Protein AF-A0A661MWQ0-F1 (afdb_monomer)

pLDDT: mean 74.65, std 13.41, range [51.12, 94.38]

Foldseek 3Di:
DDPVDPQAEQQHQADQPPQDNRNPPPAHRPRDPSNDPPDDDDPDDPPPDPPPPDPPPDPDPDDDDDPDDPPPPVVVVVVVVVVVVVVVVVVVVVD

Solvent-accessible surface area (backbone atoms only — not comparable to full-atom values): 6387 Å² total; per-residue (Å²): 90,51,90,90,41,95,65,20,29,81,77,38,69,68,47,59,86,70,82,43,47,16,24,51,84,80,49,44,22,82,71,31,85,82,57,51,96,83,61,86,74,78,78,77,76,76,88,66,68,80,76,73,91,64,86,77,89,64,95,66,96,77,82,93,81,82,93,74,88,80,76,72,64,62,60,57,53,52,53,54,49,53,53,51,55,50,50,57,54,50,57,70,72,75,110

Radius of gyration: 37.31 Å; Cα contacts (8 Å, |Δi|>4): 66; chains: 1; bounding box: 62×27×96 Å

Mean predicted aligned error: 19.26 Å

Structure (mmCIF, N/CA/C/O backbone):
data_AF-A0A661MWQ0-F1
#
_entry.id   AF-A0A661MWQ0-F1
#
loop_
_atom_site.group_PDB
_atom_site.id
_atom_site.type_symbol
_atom_site.label_atom_id
_atom_site.label_alt_id
_atom_site.label_comp_id
_atom_site.label_asym_id
_atom_site.label_entity_id
_atom_site.label_seq_id
_atom_site.pdbx_PDB_ins_code
_atom_site.Cartn_x
_atom_site.Cartn_y
_atom_site.Cartn_z
_atom_site.occupancy
_atom_site.B_iso_or_equiv
_atom_site.auth_seq_id
_atom_site.auth_comp_id
_atom_site.auth_asym_id
_atom_site.auth_atom_id
_atom_site.pdbx_PDB_model_num
ATOM 1 N N . CYS A 1 1 ? -3.874 -0.788 -14.539 1.00 74.00 1 CYS A N 1
ATOM 2 C CA . CYS A 1 1 ? -2.949 -1.704 -13.880 1.00 74.00 1 CYS A CA 1
ATOM 3 C C . CYS A 1 1 ? -3.748 -2.769 -13.203 1.00 74.00 1 CYS A C 1
ATOM 5 O O . CYS A 1 1 ? -4.869 -2.462 -12.826 1.00 74.00 1 CYS A O 1
ATOM 7 N N . ASP A 1 2 ? -3.236 -3.987 -13.259 1.00 91.69 2 ASP A N 1
ATOM 8 C CA . ASP A 1 2 ? -3.974 -5.240 -13.157 1.00 91.69 2 ASP A CA 1
ATOM 9 C C . ASP A 1 2 ? -5.155 -5.207 -12.163 1.00 91.69 2 ASP A C 1
ATOM 11 O O . ASP A 1 2 ? -4.965 -5.190 -10.959 1.00 91.69 2 ASP A O 1
ATOM 15 N N . ASP A 1 3 ? -6.397 -5.217 -12.668 1.00 92.38 3 ASP A N 1
ATOM 16 C CA . ASP A 1 3 ? -7.600 -5.174 -11.815 1.00 92.38 3 ASP A CA 1
ATOM 17 C C . ASP A 1 3 ? -7.792 -6.473 -10.999 1.00 92.38 3 ASP A C 1
ATOM 19 O O . ASP A 1 3 ? -8.630 -6.517 -10.090 1.00 92.38 3 ASP A O 1
ATOM 23 N N . ASP A 1 4 ? -7.062 -7.540 -11.347 1.00 94.38 4 ASP A N 1
ATOM 24 C CA . ASP A 1 4 ? -7.048 -8.804 -10.613 1.00 94.38 4 ASP A CA 1
ATOM 25 C C . ASP A 1 4 ? -5.972 -8.821 -9.502 1.00 94.38 4 ASP A C 1
ATOM 27 O O . ASP A 1 4 ? -6.004 -9.721 -8.652 1.00 94.38 4 ASP A O 1
ATOM 31 N N . ASP A 1 5 ? -5.077 -7.823 -9.457 1.00 88.62 5 ASP A N 1
ATOM 32 C CA . ASP A 1 5 ? -4.019 -7.673 -8.454 1.00 88.62 5 ASP A CA 1
ATOM 33 C C . ASP A 1 5 ? -4.206 -6.388 -7.626 1.00 88.62 5 ASP A C 1
ATOM 35 O O . ASP A 1 5 ? -4.285 -5.273 -8.129 1.00 88.62 5 ASP A O 1
ATOM 39 N N . GLN A 1 6 ? -4.302 -6.543 -6.306 1.00 89.75 6 GLN A N 1
ATOM 40 C CA . GLN A 1 6 ? -4.495 -5.399 -5.411 1.00 89.75 6 GLN A CA 1
ATOM 41 C C . GLN A 1 6 ? -3.208 -4.619 -5.159 1.00 89.75 6 GLN A C 1
ATOM 43 O O . GLN A 1 6 ? -3.301 -3.519 -4.625 1.00 89.75 6 GLN A O 1
ATOM 48 N N . ASP A 1 7 ? -2.054 -5.180 -5.509 1.00 88.38 7 ASP A N 1
ATOM 49 C CA . ASP A 1 7 ? -0.755 -4.540 -5.329 1.00 88.38 7 ASP A CA 1
ATOM 50 C C . ASP A 1 7 ? -0.306 -3.815 -6.617 1.00 88.38 7 ASP A C 1
ATOM 52 O O . ASP A 1 7 ? 0.731 -3.164 -6.621 1.00 88.38 7 ASP A O 1
ATOM 56 N N . VAL A 1 8 ? -1.101 -3.884 -7.698 1.00 92.12 8 VAL A N 1
ATOM 57 C CA . VAL A 1 8 ? -0.804 -3.274 -9.004 1.00 92.12 8 VAL A CA 1
ATOM 58 C C . VAL A 1 8 ? -1.911 -2.286 -9.378 1.00 92.12 8 VAL A C 1
ATOM 60 O O . VAL A 1 8 ? -2.922 -2.636 -9.992 1.00 92.12 8 VAL A O 1
ATOM 63 N N . HIS A 1 9 ? -1.753 -1.017 -9.005 1.00 92.19 9 HIS A N 1
ATOM 64 C CA . HIS A 1 9 ? -2.750 0.027 -9.249 1.00 92.19 9 HIS A CA 1
ATOM 65 C C . HIS A 1 9 ? -2.146 1.442 -9.232 1.00 92.19 9 HIS A C 1
ATOM 67 O O . HIS A 1 9 ? -1.145 1.660 -8.563 1.00 92.19 9 HIS A O 1
ATOM 73 N N . PRO A 1 10 ? -2.799 2.450 -9.853 1.00 92.12 10 PRO A N 1
ATOM 74 C CA . PRO A 1 10 ? -2.333 3.838 -9.816 1.00 92.12 10 PRO A CA 1
ATOM 75 C C . PRO A 1 10 ? -1.965 4.328 -8.406 1.00 92.12 10 PRO A C 1
ATOM 77 O O . PRO A 1 10 ? -2.852 4.466 -7.555 1.00 92.12 10 PRO A O 1
ATOM 80 N N . GLY A 1 11 ? -0.6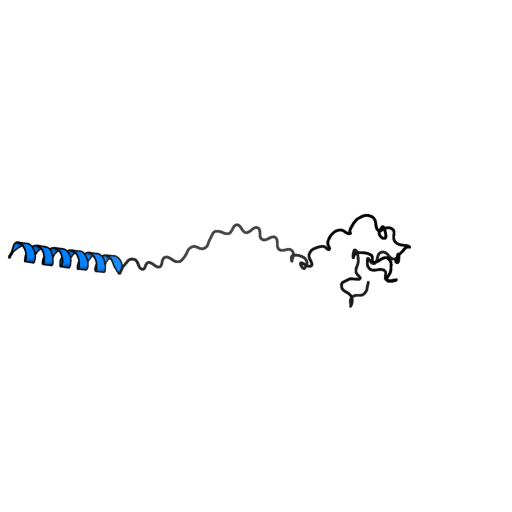80 4.606 -8.175 1.00 85.56 11 GLY A N 1
ATOM 81 C CA . GLY A 1 11 ? -0.127 5.025 -6.883 1.00 85.56 11 GLY A CA 1
ATOM 82 C C . GLY A 1 11 ? 0.054 3.902 -5.851 1.00 85.56 11 GLY A C 1
ATOM 83 O O . GLY A 1 11 ? -0.076 4.171 -4.652 1.00 85.56 11 GLY A O 1
ATOM 84 N N . ALA A 1 12 ? 0.258 2.656 -6.294 1.00 87.31 12 ALA A N 1
ATOM 85 C CA . ALA A 1 12 ? 0.786 1.581 -5.451 1.00 87.31 12 ALA A CA 1
ATOM 86 C C . ALA A 1 12 ? 2.263 1.829 -5.090 1.00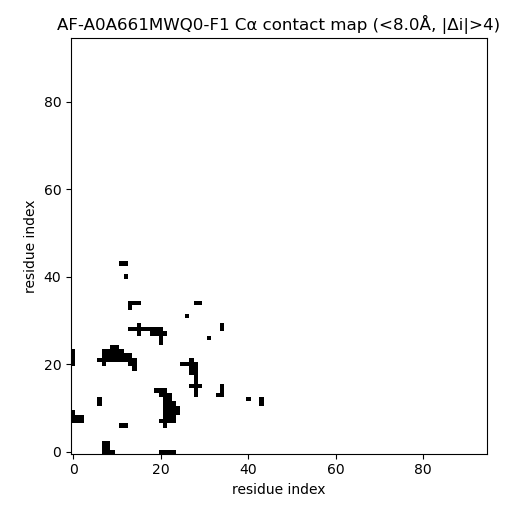 87.31 12 ALA A C 1
ATOM 88 O O . ALA A 1 12 ? 2.845 2.842 -5.460 1.00 87.31 12 ALA A O 1
ATOM 89 N N . GLU A 1 13 ? 2.840 0.933 -4.294 1.00 86.25 13 GLU A N 1
ATOM 90 C CA . GLU A 1 13 ? 4.272 0.939 -3.988 1.00 86.25 13 GLU A CA 1
ATOM 91 C C . GLU A 1 13 ? 5.021 0.181 -5.088 1.00 86.25 13 GLU A C 1
ATOM 93 O O . GLU A 1 13 ? 4.643 -0.951 -5.387 1.00 86.25 13 GLU A O 1
ATOM 98 N N . GLU A 1 14 ? 6.068 0.783 -5.650 1.00 88.31 14 GLU A N 1
ATOM 99 C CA . GLU A 1 14 ? 6.869 0.157 -6.705 1.00 88.31 14 GLU A CA 1
ATOM 100 C C . GLU A 1 14 ? 7.840 -0.892 -6.141 1.00 88.31 14 GLU A C 1
ATOM 102 O O . GLU A 1 14 ? 8.595 -0.635 -5.191 1.00 88.31 14 GLU A O 1
ATOM 107 N N . ILE A 1 15 ? 7.829 -2.094 -6.725 1.00 87.69 15 ILE A N 1
ATOM 108 C CA . ILE A 1 15 ? 8.694 -3.213 -6.345 1.00 87.69 15 ILE A CA 1
ATOM 109 C C . ILE A 1 15 ? 9.788 -3.379 -7.402 1.00 87.69 15 ILE A C 1
ATOM 111 O O . ILE A 1 15 ? 9.644 -4.093 -8.377 1.00 87.69 15 ILE A O 1
ATOM 115 N N . CYS A 1 16 ? 10.961 -2.819 -7.130 1.00 87.31 16 CYS A N 1
ATOM 116 C CA . CYS A 1 16 ? 12.052 -2.662 -8.104 1.00 87.31 16 CYS A CA 1
ATOM 117 C C . CYS A 1 16 ? 12.798 -3.928 -8.580 1.00 87.31 16 CYS A C 1
ATOM 119 O O .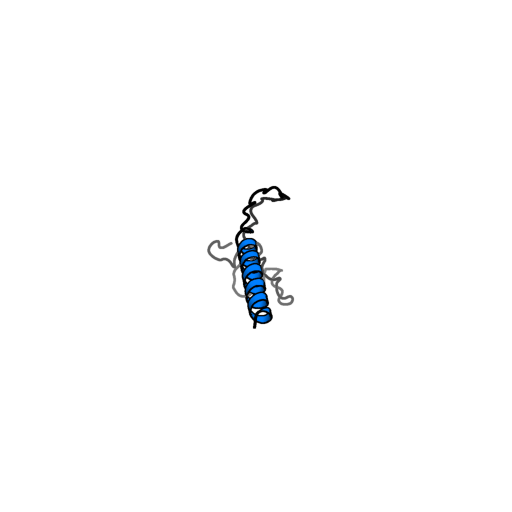 CYS A 1 16 ? 13.927 -3.814 -9.056 1.00 87.31 16 CYS A O 1
ATOM 121 N N . ASP A 1 17 ? 12.285 -5.129 -8.324 1.00 84.75 17 ASP A N 1
ATOM 122 C CA . ASP A 1 17 ? 12.962 -6.401 -8.648 1.00 84.75 17 ASP A CA 1
ATOM 123 C C . ASP A 1 17 ? 11.948 -7.485 -9.061 1.00 84.75 17 ASP A C 1
ATOM 125 O O . ASP A 1 17 ? 12.210 -8.686 -8.912 1.00 84.75 17 ASP A O 1
ATOM 129 N N . ASP A 1 18 ? 10.755 -7.085 -9.519 1.00 88.31 18 ASP A N 1
ATOM 130 C CA . ASP A 1 18 ? 9.694 -8.013 -9.925 1.00 88.31 18 ASP A CA 1
ATOM 131 C C . ASP A 1 18 ? 9.264 -7.875 -11.399 1.00 88.31 18 ASP A C 1
ATOM 133 O O . ASP A 1 18 ? 8.584 -8.773 -11.918 1.00 88.31 18 ASP A O 1
ATOM 137 N N . SER A 1 19 ? 9.762 -6.857 -12.113 1.00 90.06 19 SER A N 1
ATOM 138 C CA . SER A 1 19 ?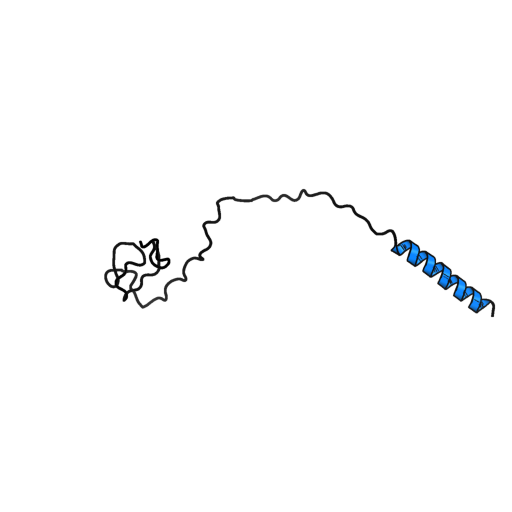 9.466 -6.585 -13.525 1.00 90.06 19 SER A CA 1
ATOM 139 C C . SER A 1 19 ? 8.009 -6.289 -13.817 1.00 90.06 19 SER A C 1
AT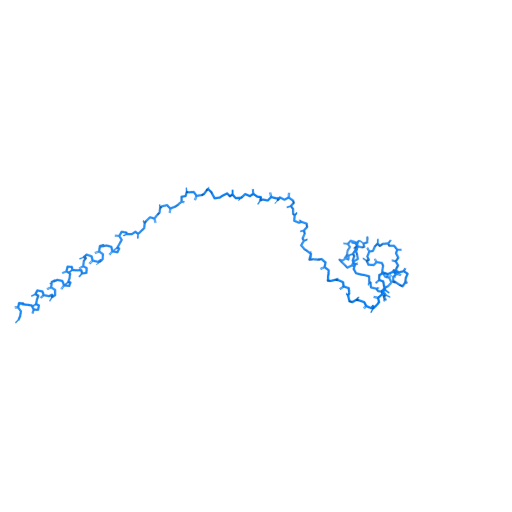OM 141 O O . SER A 1 19 ? 7.523 -6.558 -14.927 1.00 90.06 19 SER A O 1
ATOM 143 N N . VAL A 1 20 ? 7.330 -5.709 -12.833 1.00 90.69 20 VAL A N 1
ATOM 144 C CA . VAL A 1 20 ? 5.966 -5.212 -12.910 1.00 90.69 20 VAL A CA 1
ATOM 145 C C . VAL A 1 20 ? 5.972 -3.719 -12.597 1.00 90.69 20 VAL A C 1
ATOM 147 O O . VAL A 1 20 ? 6.610 -3.282 -11.663 1.00 90.69 20 VAL A O 1
ATOM 150 N N . ASP A 1 21 ? 5.227 -2.958 -13.394 1.00 92.56 21 ASP A N 1
ATOM 151 C CA . ASP A 1 21 ? 4.835 -1.581 -13.078 1.00 92.56 21 ASP A CA 1
ATOM 152 C C . ASP A 1 21 ? 3.704 -1.662 -12.038 1.00 92.56 21 ASP A C 1
ATOM 154 O O . ASP A 1 21 ? 2.548 -1.938 -12.401 1.00 92.56 21 ASP A O 1
ATOM 158 N N . ASN A 1 22 ? 4.038 -1.584 -10.745 1.00 90.88 22 ASN A N 1
ATOM 159 C CA . ASN A 1 22 ? 3.068 -1.730 -9.658 1.00 90.88 22 ASN A CA 1
ATOM 160 C C . ASN A 1 22 ? 2.255 -0.444 -9.486 1.00 90.88 22 ASN A C 1
ATOM 162 O O . ASN A 1 22 ? 1.060 -0.509 -9.172 1.00 90.88 22 ASN A O 1
ATOM 166 N N . ASP A 1 23 ? 2.878 0.716 -9.694 1.00 91.94 23 ASP A N 1
ATOM 167 C CA . ASP A 1 23 ? 2.287 2.029 -9.438 1.00 91.94 23 ASP A CA 1
ATOM 168 C C . ASP A 1 23 ? 1.554 2.650 -10.642 1.00 91.94 23 ASP A C 1
ATOM 170 O O . ASP A 1 23 ? 0.717 3.549 -10.475 1.00 91.94 23 ASP A O 1
ATOM 174 N N . CYS A 1 24 ? 1.766 2.089 -11.830 1.00 92.56 24 CYS A N 1
ATOM 175 C CA . CYS A 1 24 ? 1.025 2.301 -13.069 1.00 92.56 24 CYS A CA 1
ATOM 176 C C . CYS A 1 24 ? 1.277 3.641 -13.733 1.00 92.56 24 CYS A C 1
ATOM 178 O O . CYS A 1 24 ? 0.387 4.169 -14.427 1.00 92.56 24 CYS A O 1
ATOM 180 N N . ASP A 1 25 ? 2.455 4.198 -13.493 1.00 91.25 25 ASP A N 1
ATOM 181 C CA . ASP A 1 25 ? 2.919 5.445 -14.070 1.00 91.25 25 ASP A CA 1
ATOM 182 C C . ASP A 1 25 ? 3.558 5.260 -15.463 1.00 91.25 25 ASP A C 1
ATOM 184 O O . ASP A 1 25 ? 3.582 6.206 -16.266 1.00 91.25 25 ASP A O 1
ATOM 188 N N . GLY A 1 26 ? 3.892 4.011 -15.809 1.00 90.50 26 GLY A N 1
ATOM 189 C CA . GLY A 1 26 ? 4.404 3.576 -17.102 1.00 90.50 26 GLY A CA 1
ATOM 190 C C . GLY A 1 26 ? 5.915 3.357 -17.166 1.00 90.50 26 GLY A C 1
ATOM 191 O O . GLY A 1 26 ? 6.389 2.975 -18.246 1.00 90.50 26 GLY A O 1
ATOM 192 N N . ASP A 1 27 ? 6.639 3.582 -16.073 1.00 91.56 27 ASP A N 1
ATOM 193 C CA . ASP A 1 27 ? 8.009 3.119 -15.873 1.00 91.56 27 ASP A CA 1
ATOM 194 C C . ASP A 1 27 ? 7.987 1.737 -15.165 1.00 91.56 27 ASP A C 1
ATOM 196 O O . ASP A 1 27 ? 6.946 1.283 -14.705 1.00 91.56 27 ASP A O 1
ATOM 200 N N . ILE A 1 28 ? 9.075 0.962 -15.242 1.00 89.31 28 ILE A N 1
ATOM 201 C CA . ILE A 1 28 ? 9.147 -0.401 -14.670 1.00 89.31 28 ILE A CA 1
ATOM 202 C C . ILE A 1 28 ? 10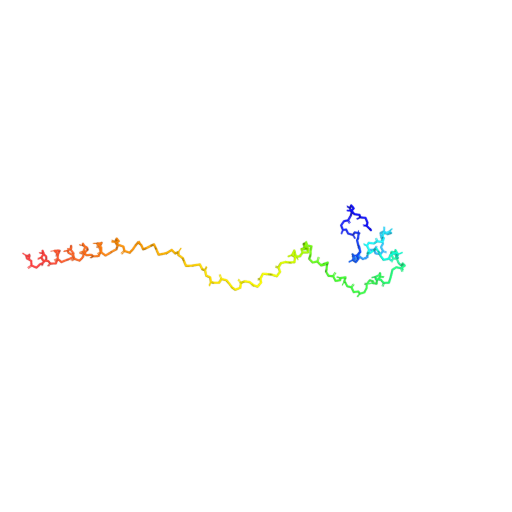.451 -0.529 -13.899 1.00 89.31 28 ILE A C 1
ATOM 204 O O . ILE A 1 28 ? 11.509 -0.229 -14.463 1.00 89.31 28 ILE A O 1
ATOM 208 N N . ASP A 1 29 ? 10.394 -1.082 -12.687 1.00 85.88 29 ASP A N 1
ATOM 209 C CA . ASP A 1 29 ? 11.569 -1.413 -11.876 1.00 85.88 29 ASP A CA 1
ATOM 210 C C . ASP A 1 29 ? 12.595 -0.251 -11.848 1.00 85.88 29 ASP A C 1
ATOM 212 O O . ASP A 1 29 ? 12.326 0.853 -11.385 1.00 85.88 29 ASP A O 1
ATOM 216 N N . GLU A 1 30 ? 13.811 -0.467 -12.365 1.00 85.19 30 GLU A N 1
ATOM 217 C CA . GLU A 1 30 ? 14.910 0.493 -12.280 1.00 85.19 30 GLU A CA 1
ATOM 218 C C . GLU A 1 30 ? 14.773 1.694 -13.222 1.00 85.19 30 GLU A C 1
ATOM 220 O O . GLU A 1 30 ? 15.582 2.627 -13.138 1.00 85.19 30 GLU A O 1
ATOM 225 N N . ASP A 1 31 ? 13.797 1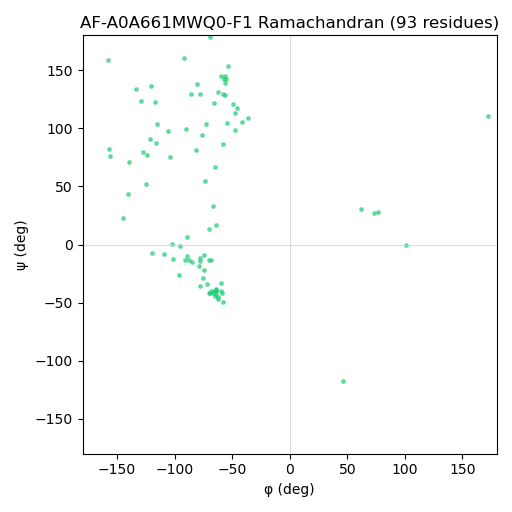.661 -14.129 1.00 87.25 31 ASP A N 1
ATOM 226 C CA . ASP A 1 31 ? 13.431 2.821 -14.934 1.00 87.25 31 ASP A CA 1
ATOM 227 C C . ASP A 1 31 ? 12.551 3.808 -14.132 1.00 87.25 31 ASP A C 1
ATOM 229 O O . ASP A 1 31 ? 12.525 4.991 -14.485 1.00 87.25 31 ASP A O 1
ATOM 233 N N . ASP A 1 32 ? 11.929 3.376 -13.024 1.00 85.94 32 ASP A N 1
ATOM 234 C CA .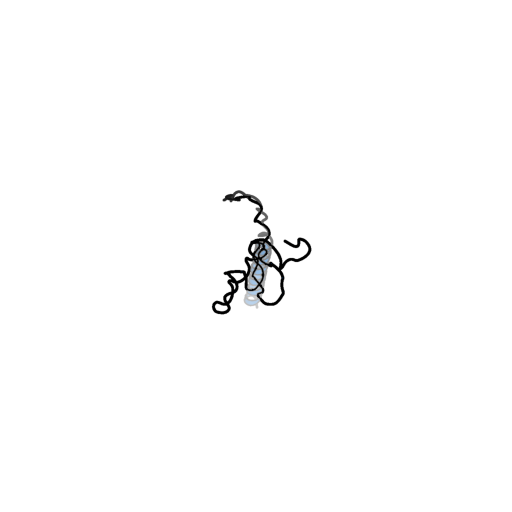 ASP A 1 32 ? 11.135 4.230 -12.133 1.00 85.94 32 ASP A CA 1
ATOM 235 C C . ASP A 1 32 ? 12.029 5.035 -11.161 1.00 85.94 32 ASP A C 1
ATOM 237 O O . ASP A 1 32 ? 13.021 4.574 -10.583 1.00 85.94 32 ASP A O 1
ATOM 241 N N . SER A 1 33 ? 11.675 6.303 -10.972 1.00 82.62 33 SER A N 1
ATOM 242 C CA . SER A 1 33 ? 12.305 7.211 -10.017 1.00 82.62 33 SER A CA 1
ATOM 243 C C . SER A 1 33 ? 11.949 6.955 -8.547 1.00 82.62 33 SER A C 1
ATOM 245 O O . SER A 1 33 ? 12.720 7.366 -7.673 1.00 82.62 33 SER A O 1
ATOM 247 N N . GLU A 1 34 ? 10.830 6.287 -8.265 1.00 79.25 34 GLU A N 1
ATOM 248 C CA . GLU A 1 34 ? 10.405 5.877 -6.922 1.00 79.25 34 GLU A CA 1
ATOM 249 C C . GLU A 1 34 ? 11.168 4.625 -6.451 1.00 79.25 34 GLU A C 1
ATOM 251 O O . GLU A 1 34 ? 11.238 4.351 -5.249 1.00 79.25 34 GLU A O 1
ATOM 256 N N . CYS A 1 35 ? 11.894 3.963 -7.361 1.00 78.19 35 CYS A N 1
ATOM 257 C CA . CYS A 1 35 ? 12.809 2.861 -7.082 1.00 78.19 35 CYS A CA 1
ATOM 258 C C . CYS A 1 35 ? 14.124 3.281 -6.404 1.00 78.19 35 CYS A C 1
ATOM 260 O O . CYS A 1 35 ? 15.243 2.986 -6.836 1.00 78.19 35 CYS A O 1
ATOM 262 N N . THR A 1 36 ? 13.997 3.976 -5.270 1.00 67.00 36 THR A N 1
ATOM 263 C CA . THR A 1 36 ? 15.108 4.426 -4.430 1.00 67.00 36 THR A CA 1
ATOM 264 C C . THR A 1 36 ? 15.065 3.737 -3.068 1.00 67.00 36 THR A C 1
ATOM 266 O O . THR A 1 36 ? 14.303 4.075 -2.172 1.00 67.00 36 THR A O 1
ATOM 269 N N . VAL A 1 37 ? 15.949 2.757 -2.884 1.00 60.38 37 VAL A N 1
ATOM 270 C CA . VAL A 1 37 ? 16.076 1.897 -1.689 1.00 60.38 37 VAL A CA 1
ATOM 271 C C . VAL A 1 37 ? 16.472 2.609 -0.375 1.00 60.38 37 VAL A C 1
ATOM 273 O O . VAL A 1 37 ? 16.902 1.949 0.572 1.00 60.38 37 VAL A O 1
ATOM 276 N N . ASP A 1 38 ? 16.359 3.936 -0.282 1.00 63.94 38 ASP A N 1
ATOM 277 C CA . ASP A 1 38 ? 16.887 4.724 0.843 1.00 63.94 38 ASP A CA 1
ATOM 278 C C . ASP A 1 38 ? 15.824 5.322 1.787 1.00 63.94 38 ASP A C 1
ATOM 280 O O . ASP A 1 38 ? 16.184 5.797 2.867 1.00 63.94 38 ASP A O 1
ATOM 284 N N . GLU A 1 39 ? 14.529 5.243 1.473 1.00 65.38 39 GLU A N 1
ATOM 285 C CA . GLU A 1 39 ? 13.447 5.617 2.398 1.00 65.38 39 GLU A CA 1
ATOM 286 C C . GLU A 1 39 ? 12.429 4.464 2.447 1.00 65.38 39 GLU A C 1
ATOM 288 O O . GLU A 1 39 ? 11.944 4.052 1.397 1.00 65.38 39 GLU A O 1
ATOM 293 N N . PRO A 1 40 ? 12.113 3.881 3.625 1.00 60.44 40 PRO A N 1
ATOM 294 C CA . PRO A 1 40 ? 11.058 2.880 3.698 1.00 60.44 40 PRO A CA 1
ATOM 295 C C . PRO A 1 40 ? 9.756 3.509 3.181 1.00 60.44 40 PRO A C 1
ATOM 297 O O . PRO A 1 40 ? 9.398 4.596 3.652 1.00 60.44 40 PRO A O 1
ATOM 300 N N . PRO A 1 41 ? 9.059 2.853 2.243 1.00 61.28 41 PRO A N 1
ATOM 301 C CA . PRO A 1 41 ? 7.921 3.446 1.568 1.00 61.28 41 PRO A CA 1
ATOM 302 C C . PRO A 1 41 ? 6.829 3.833 2.572 1.00 61.28 41 PRO A C 1
ATOM 304 O O . PRO A 1 41 ? 6.667 3.191 3.624 1.00 61.28 41 PRO A O 1
ATOM 307 N N . PRO A 1 42 ? 6.109 4.938 2.311 1.00 58.81 42 PRO A N 1
ATOM 308 C CA . PRO A 1 42 ? 5.020 5.365 3.170 1.00 58.81 42 PRO A CA 1
ATOM 309 C C . PRO A 1 42 ? 4.000 4.223 3.299 1.00 58.81 42 PRO A C 1
ATOM 311 O O . PRO A 1 42 ? 3.697 3.565 2.309 1.00 58.81 42 PRO A O 1
ATOM 314 N N . PRO A 1 43 ? 3.448 3.968 4.502 1.00 58.03 43 PRO A N 1
ATOM 315 C CA . PRO A 1 43 ? 2.492 2.882 4.674 1.00 58.03 43 PRO A CA 1
ATOM 316 C C . PRO A 1 43 ? 1.305 3.081 3.722 1.00 58.03 43 PRO A C 1
ATOM 318 O O . PRO A 1 43 ? 0.858 4.227 3.569 1.00 58.03 43 PRO A O 1
ATOM 321 N N . PRO A 1 44 ? 0.758 1.997 3.137 1.00 61.88 44 PRO A N 1
ATOM 322 C CA . PRO A 1 44 ? -0.328 2.112 2.179 1.00 61.88 44 PRO A CA 1
ATOM 323 C C . PRO A 1 44 ? -1.503 2.872 2.809 1.00 61.88 44 PRO A C 1
ATOM 325 O O . PRO A 1 44 ? -1.755 2.739 4.022 1.00 61.88 44 PRO A O 1
ATOM 328 N N . PRO A 1 45 ? -2.238 3.685 2.025 1.00 57.38 45 PRO A N 1
ATOM 329 C CA . PRO A 1 45 ? -3.428 4.343 2.533 1.00 57.38 45 PRO A CA 1
ATOM 330 C C . PRO A 1 45 ? -4.377 3.274 3.089 1.00 57.38 45 PRO A C 1
ATOM 332 O O . PRO A 1 45 ? -4.474 2.179 2.529 1.00 57.38 45 PRO A O 1
ATOM 335 N N . PRO A 1 46 ? -5.087 3.544 4.201 1.00 59.25 46 PRO A N 1
ATOM 336 C CA . PRO A 1 46 ? -6.018 2.566 4.733 1.00 59.25 46 PRO A CA 1
ATOM 337 C C . PRO A 1 46 ? -7.018 2.213 3.630 1.00 59.25 46 PRO A C 1
ATOM 339 O O . PRO A 1 46 ? -7.644 3.113 3.068 1.00 59.25 46 PRO A O 1
ATOM 342 N N . SER A 1 47 ? -7.208 0.915 3.361 1.00 63.81 47 SER A N 1
ATOM 343 C CA . SER A 1 47 ? -8.191 0.364 2.409 1.00 63.81 47 SER A CA 1
ATOM 344 C C . SER A 1 47 ? -9.643 0.603 2.853 1.00 63.81 47 SER A C 1
ATOM 346 O O . SER A 1 47 ? -10.535 -0.222 2.653 1.00 63.81 47 SER A O 1
ATOM 348 N N . THR A 1 48 ? -9.909 1.720 3.528 1.00 64.88 48 THR A N 1
ATOM 349 C CA . THR A 1 48 ? -11.258 2.203 3.739 1.00 64.88 48 THR A CA 1
ATOM 350 C C . THR A 1 48 ? -11.822 2.585 2.374 1.00 64.88 48 THR A C 1
ATOM 352 O O . THR A 1 48 ? -11.232 3.441 1.711 1.00 64.88 48 THR A O 1
ATOM 355 N N . PRO A 1 49 ? -12.951 1.991 1.945 1.00 68.69 49 PRO A N 1
ATOM 356 C CA . PRO A 1 49 ? -13.636 2.447 0.743 1.00 68.69 49 PRO A CA 1
ATOM 357 C C . PRO A 1 49 ? -13.914 3.953 0.865 1.00 68.69 49 PRO A C 1
ATOM 359 O O . PRO A 1 49 ? -14.043 4.438 1.999 1.00 68.69 49 PRO A O 1
ATOM 362 N N . PRO A 1 50 ? -14.024 4.695 -0.258 1.00 60.81 50 PRO A N 1
ATOM 363 C CA . PRO A 1 50 ? -14.320 6.118 -0.221 1.00 60.81 50 PRO A CA 1
ATOM 364 C C . PRO A 1 50 ? -15.515 6.305 0.700 1.00 60.81 50 PRO A C 1
ATOM 366 O O . PRO A 1 50 ? -16.555 5.677 0.483 1.00 60.81 50 PRO A O 1
ATOM 369 N N . ALA A 1 51 ? -15.342 7.087 1.766 1.00 61.00 51 ALA A N 1
ATOM 370 C CA . ALA A 1 51 ? -16.451 7.447 2.624 1.00 61.00 51 ALA A CA 1
ATOM 371 C C . ALA A 1 51 ? -17.509 8.064 1.706 1.00 61.00 51 ALA A C 1
ATOM 373 O O . ALA A 1 51 ? -17.313 9.162 1.185 1.00 61.00 51 ALA A O 1
ATOM 374 N N . ASP A 1 52 ? -18.566 7.291 1.437 1.00 66.44 52 ASP A N 1
ATOM 375 C CA . ASP A 1 52 ? -19.723 7.706 0.657 1.00 66.44 52 ASP A CA 1
ATOM 376 C C . ASP A 1 52 ? -20.114 9.084 1.180 1.00 66.44 52 ASP A C 1
ATOM 378 O O . ASP A 1 52 ? -20.341 9.249 2.382 1.00 66.44 52 ASP A O 1
ATOM 382 N N . GLY A 1 53 ? -20.036 10.076 0.293 1.00 59.50 53 GLY A N 1
ATOM 383 C CA . GLY A 1 53 ? -20.035 11.502 0.580 1.00 59.50 53 GLY A CA 1
ATOM 384 C C . GLY A 1 53 ? -21.342 11.993 1.183 1.00 59.50 53 GLY A C 1
ATOM 385 O O . GLY A 1 53 ? -22.051 12.808 0.597 1.00 59.50 53 GLY A O 1
ATOM 386 N N . ARG A 1 54 ? -21.649 11.558 2.398 1.00 61.28 54 ARG A N 1
ATOM 387 C CA . ARG A 1 54 ? -22.703 12.115 3.223 1.00 61.28 54 ARG A CA 1
ATOM 388 C C . ARG A 1 54 ? -22.057 12.705 4.451 1.00 61.28 54 ARG A C 1
ATOM 390 O O . ARG A 1 54 ? -21.917 12.081 5.496 1.00 61.28 54 ARG A O 1
ATOM 397 N N . ASN A 1 55 ? -21.669 13.964 4.275 1.00 54.19 55 ASN A N 1
ATOM 398 C CA . ASN A 1 55 ? -21.644 14.932 5.354 1.00 54.19 55 ASN A CA 1
ATOM 399 C C . ASN A 1 55 ? -22.920 14.721 6.191 1.00 54.19 55 ASN A C 1
ATOM 401 O O . ASN A 1 55 ? -24.002 15.106 5.752 1.00 54.19 55 ASN A O 1
ATOM 405 N N . GLU A 1 56 ? -22.809 14.132 7.378 1.00 58.41 56 GLU A N 1
ATOM 406 C CA . GLU A 1 56 ? -23.883 14.137 8.374 1.00 58.41 56 GLU A CA 1
ATOM 407 C C . GLU A 1 56 ? -23.517 15.151 9.471 1.00 58.41 56 GLU A C 1
ATOM 409 O O . GLU A 1 56 ? -23.115 14.764 10.570 1.00 58.41 56 GLU A O 1
ATOM 414 N N . PRO A 1 57 ? -23.636 16.472 9.224 1.00 63.03 57 PRO A N 1
ATOM 415 C CA . PRO A 1 57 ? -23.775 17.426 10.302 1.00 63.03 57 PRO A CA 1
ATOM 416 C C . PRO A 1 57 ? -25.248 17.415 10.710 1.00 63.03 57 PRO A C 1
ATOM 418 O O . PRO A 1 57 ? -26.027 18.262 10.285 1.00 63.03 57 PRO A O 1
ATOM 421 N N . LEU A 1 58 ? -25.649 16.440 11.519 1.00 59.19 58 LEU A N 1
ATOM 422 C CA . LEU A 1 58 ? -26.919 16.507 12.231 1.00 59.19 58 LEU A CA 1
ATOM 423 C C . LEU A 1 58 ? -26.647 16.348 13.722 1.00 59.19 58 LEU A C 1
ATOM 425 O O . LEU A 1 58 ? -26.914 15.320 14.343 1.00 59.19 58 LEU A O 1
ATOM 429 N N . GLU A 1 59 ? -26.165 17.442 14.313 1.00 59.91 59 GLU A N 1
ATOM 430 C CA . GLU A 1 59 ? -26.632 17.833 15.638 1.00 59.91 59 GLU A CA 1
ATOM 431 C C . GLU A 1 59 ? -28.165 17.754 15.633 1.00 59.91 59 GLU A C 1
ATOM 433 O O . GLU A 1 59 ? -28.875 18.606 15.106 1.00 59.91 59 GLU A O 1
ATOM 438 N N . GLY A 1 60 ? -28.665 16.643 16.162 1.00 54.50 60 GLY A N 1
ATOM 439 C CA . GLY A 1 60 ? -30.064 16.248 16.098 1.00 54.50 60 GLY A CA 1
ATOM 440 C C . GLY A 1 60 ? -30.512 15.630 17.409 1.00 54.50 60 GLY A C 1
ATOM 441 O O . GLY A 1 60 ? -31.207 14.619 17.429 1.00 54.50 60 GLY A O 1
ATOM 442 N N . SER A 1 61 ? -30.114 16.244 18.524 1.00 66.56 61 SER A N 1
ATOM 443 C CA . SER A 1 61 ? -30.801 16.107 19.806 1.00 66.56 61 SER A CA 1
ATOM 444 C C . SER A 1 61 ? -32.263 16.561 19.650 1.00 66.56 61 SER A C 1
ATOM 446 O O . SER A 1 61 ? -32.607 17.710 19.920 1.00 66.56 61 SER A O 1
ATOM 448 N N . CYS A 1 62 ? -33.140 15.652 19.229 1.00 58.41 62 CYS A N 1
ATOM 449 C CA . CYS A 1 62 ? -34.583 15.732 19.444 1.00 58.41 62 CYS A CA 1
ATOM 450 C C . CYS A 1 62 ? -35.188 14.322 19.389 1.00 58.41 62 CYS A C 1
ATOM 452 O O . CYS A 1 62 ? -35.803 13.909 18.411 1.00 58.41 62 CYS A O 1
ATOM 454 N N . GLY A 1 63 ? -34.994 13.566 20.469 1.00 57.84 63 GLY A N 1
ATOM 455 C CA . GLY A 1 63 ? -35.688 12.308 20.727 1.00 57.84 63 GLY A CA 1
ATOM 456 C C . GLY A 1 63 ? -36.313 12.338 22.116 1.00 57.84 63 GLY A C 1
ATOM 457 O O . GLY A 1 63 ? -35.755 11.805 23.069 1.00 57.84 63 GLY A O 1
ATOM 458 N N . CYS A 1 64 ? -37.466 12.986 22.268 1.00 62.06 64 CYS A N 1
ATOM 459 C CA . CYS A 1 64 ? -38.251 12.929 23.497 1.00 62.06 64 CYS A CA 1
ATOM 460 C C . CYS A 1 64 ? -39.259 11.767 23.446 1.00 62.06 64 CYS A C 1
ATOM 462 O O . CYS A 1 64 ? -40.341 11.926 22.881 1.00 62.06 64 CYS A O 1
ATOM 464 N N . ARG A 1 65 ? -38.928 10.624 24.083 1.00 58.72 65 ARG A N 1
ATOM 465 C CA . ARG A 1 65 ? -39.855 9.771 24.874 1.00 58.72 65 ARG A CA 1
ATOM 466 C C . ARG A 1 65 ? -39.231 8.440 25.323 1.00 58.72 65 ARG A C 1
ATOM 468 O O . ARG A 1 65 ? -39.139 7.512 24.538 1.00 58.72 65 ARG A O 1
ATOM 475 N N . GLN A 1 66 ? -38.995 8.303 26.630 1.00 51.12 66 GLN A N 1
ATOM 476 C CA . GLN A 1 66 ? -39.530 7.170 27.401 1.00 51.12 66 GLN A CA 1
ATOM 477 C C . GLN A 1 66 ? -39.609 7.558 28.888 1.00 51.12 66 GLN A C 1
ATOM 479 O O . GLN A 1 66 ? -38.747 7.240 29.701 1.00 51.12 66 GLN A O 1
ATOM 484 N N . ALA A 1 67 ? -40.686 8.254 29.256 1.00 58.44 67 ALA A N 1
ATOM 485 C CA . ALA A 1 67 ? -41.158 8.257 30.634 1.00 58.44 67 ALA A CA 1
ATOM 486 C C . ALA A 1 67 ? -41.787 6.881 30.905 1.00 58.44 67 ALA A C 1
ATOM 488 O O . ALA A 1 67 ? -42.873 6.578 30.417 1.00 58.44 67 ALA A O 1
ATOM 489 N N . GLY A 1 68 ? -41.070 6.026 31.629 1.00 56.59 68 GLY A N 1
ATOM 490 C CA . GLY A 1 68 ? -41.522 4.695 32.027 1.00 56.59 68 GLY A CA 1
ATOM 491 C C . GLY A 1 68 ? -41.098 4.414 33.460 1.00 56.59 68 GLY A C 1
ATOM 492 O O . GLY A 1 68 ? -40.177 3.643 33.705 1.00 56.59 68 GLY A O 1
ATOM 493 N N . GLY A 1 69 ? -41.740 5.094 34.410 1.00 58.94 69 GLY A N 1
ATOM 494 C CA . GLY A 1 69 ? -41.511 4.900 35.836 1.00 58.94 69 GLY A CA 1
ATOM 495 C C . GLY A 1 69 ? -41.856 3.480 36.294 1.00 58.94 69 GLY A C 1
ATOM 496 O O . GLY A 1 69 ? -42.950 2.976 36.054 1.00 58.94 69 GLY A O 1
ATOM 497 N N . ARG A 1 70 ? -40.936 2.864 37.039 1.00 60.78 70 ARG A N 1
ATOM 498 C CA . ARG A 1 70 ? -41.212 1.749 37.958 1.00 60.78 70 ARG A CA 1
ATOM 499 C C . ARG A 1 70 ? -40.700 2.100 39.359 1.00 60.78 70 ARG A C 1
ATOM 501 O O . ARG A 1 70 ? -39.950 1.355 39.970 1.00 60.78 70 ARG A O 1
ATOM 508 N N . THR A 1 71 ? -41.096 3.260 39.877 1.00 60.22 71 THR A N 1
ATOM 509 C CA . THR A 1 71 ? -40.774 3.712 41.247 1.00 60.22 71 THR A CA 1
ATOM 510 C C . THR A 1 71 ? -41.804 3.262 42.293 1.00 60.22 71 THR A C 1
ATOM 512 O O . THR A 1 71 ? -41.717 3.642 43.456 1.00 60.22 71 THR A O 1
ATOM 515 N N . GLY A 1 72 ? -42.781 2.431 41.914 1.00 59.03 72 GLY A N 1
ATOM 516 C CA . GLY A 1 72 ? -43.934 2.113 42.761 1.00 59.03 72 GLY A CA 1
ATOM 517 C C . GLY A 1 72 ? -43.781 0.949 43.745 1.00 59.03 72 GLY A C 1
ATOM 518 O O . GLY A 1 72 ? -44.629 0.821 44.612 1.00 59.03 72 GLY A O 1
ATOM 519 N N . THR A 1 73 ? -42.766 0.083 43.654 1.00 60.56 73 THR A N 1
ATOM 520 C CA . THR A 1 73 ? -42.693 -1.116 44.525 1.00 60.56 73 THR A CA 1
ATOM 521 C C . THR A 1 73 ? -41.830 -0.929 45.775 1.00 60.56 73 THR A C 1
ATOM 523 O O . THR A 1 73 ? -42.089 -1.562 46.798 1.00 60.56 73 THR A O 1
ATOM 526 N N . TRP A 1 74 ? -40.849 -0.022 45.745 1.00 60.72 74 TRP A N 1
ATOM 527 C CA . TRP A 1 74 ? -39.961 0.223 46.889 1.00 60.72 74 TRP A CA 1
ATOM 528 C C . TRP A 1 74 ? -40.646 0.956 48.049 1.00 60.72 74 TRP A C 1
ATOM 530 O O . TRP A 1 74 ? -40.362 0.669 49.211 1.00 60.72 74 TRP A O 1
ATOM 540 N N . THR A 1 75 ? -41.585 1.860 47.766 1.00 70.44 75 THR A N 1
ATOM 541 C CA . THR A 1 75 ? -42.293 2.618 48.811 1.00 70.44 75 THR A CA 1
ATOM 542 C C . THR A 1 75 ? -43.210 1.722 49.645 1.00 70.44 75 THR A C 1
ATOM 544 O O . THR A 1 75 ? -43.216 1.833 50.871 1.00 70.44 75 THR A O 1
ATOM 547 N N . PHE A 1 76 ? -43.916 0.773 49.018 1.00 72.62 76 PHE A N 1
ATOM 548 C CA . PHE A 1 76 ? -44.731 -0.210 49.741 1.00 72.62 76 PHE A CA 1
ATOM 549 C C . PHE A 1 76 ? -43.879 -1.155 50.597 1.00 72.62 76 PHE A C 1
ATOM 551 O O . PHE A 1 76 ? -44.243 -1.430 51.740 1.00 72.62 76 PHE A O 1
ATOM 558 N N . ALA A 1 77 ? -42.719 -1.597 50.097 1.00 77.56 77 ALA A N 1
ATOM 559 C CA . ALA A 1 77 ? -41.803 -2.435 50.870 1.00 77.56 77 ALA A CA 1
ATOM 560 C C . ALA A 1 77 ? -41.242 -1.699 52.104 1.00 77.56 77 ALA A C 1
ATOM 562 O O . ALA A 1 77 ? -41.224 -2.257 53.203 1.00 77.56 77 ALA A O 1
ATOM 563 N N . ALA A 1 78 ? -40.855 -0.426 51.957 1.00 80.44 78 ALA A N 1
ATOM 564 C CA . ALA A 1 78 ? -40.364 0.393 53.066 1.00 80.44 78 ALA A CA 1
ATOM 565 C C . ALA A 1 78 ? -41.441 0.634 54.142 1.00 80.44 78 ALA A C 1
ATOM 567 O O . ALA A 1 78 ? -41.157 0.558 55.340 1.00 80.44 78 ALA A O 1
ATOM 568 N N . LEU A 1 79 ? -42.689 0.874 53.727 1.00 83.00 79 LEU A N 1
ATOM 569 C CA . LEU A 1 79 ? -43.799 1.150 54.641 1.00 83.00 79 LEU A CA 1
ATOM 570 C C . LEU A 1 79 ? -44.193 -0.102 55.445 1.00 83.00 79 LEU A C 1
ATOM 572 O O . LEU A 1 79 ? -44.354 -0.022 56.664 1.00 83.00 79 LEU A O 1
ATOM 576 N N . LEU A 1 80 ? -44.245 -1.275 54.800 1.00 86.38 80 LEU A N 1
ATOM 577 C CA . LEU A 1 80 ? -44.453 -2.553 55.493 1.00 86.38 80 LEU A CA 1
ATOM 578 C C . LEU A 1 80 ? -43.296 -2.887 56.448 1.00 86.38 80 LEU A C 1
ATOM 580 O O . LEU A 1 80 ? -43.540 -3.337 57.571 1.00 86.38 80 LEU A O 1
ATOM 584 N N . GLY A 1 81 ? -42.051 -2.598 56.051 1.00 86.56 81 GLY A N 1
ATOM 585 C CA . GLY A 1 81 ? -40.875 -2.750 56.910 1.00 86.56 81 GLY A CA 1
ATOM 586 C C . GLY A 1 81 ? -40.980 -1.936 58.205 1.00 86.56 81 GLY A C 1
ATOM 587 O O . GLY A 1 81 ? -40.823 -2.487 59.295 1.00 86.56 81 GLY A O 1
ATOM 588 N N . LEU A 1 82 ? -41.322 -0.645 58.117 1.00 87.62 82 LEU A N 1
ATOM 589 C CA . LEU A 1 82 ? -41.457 0.233 59.289 1.00 87.62 82 LEU A CA 1
ATOM 590 C C . LEU A 1 82 ? -42.581 -0.202 60.242 1.00 87.62 82 LEU A C 1
ATOM 592 O O . LEU A 1 82 ? -42.404 -0.146 61.462 1.00 87.62 82 LEU A O 1
ATOM 596 N N . ILE A 1 83 ? -43.714 -0.676 59.710 1.00 87.69 83 ILE A N 1
ATOM 597 C CA . ILE A 1 83 ? -44.810 -1.219 60.529 1.00 87.69 83 ILE A CA 1
ATOM 598 C C . ILE A 1 83 ? -44.333 -2.454 61.308 1.00 87.69 83 ILE A C 1
ATOM 600 O O . ILE A 1 83 ? -44.571 -2.553 62.516 1.00 87.69 83 ILE A O 1
ATOM 604 N N . PHE A 1 84 ? -43.613 -3.368 60.651 1.00 85.62 84 PHE A N 1
ATOM 605 C CA . PHE A 1 84 ? -43.091 -4.579 61.289 1.00 85.62 84 PHE A CA 1
ATOM 606 C C . PHE A 1 84 ? -42.048 -4.266 62.376 1.00 85.62 84 PHE A C 1
ATOM 608 O O . PHE A 1 84 ? -42.131 -4.785 63.493 1.00 85.62 84 PHE A O 1
ATOM 615 N N . LEU A 1 85 ? -41.112 -3.354 62.092 1.00 85.38 85 LEU A N 1
ATOM 616 C CA . LEU A 1 85 ? -40.118 -2.874 63.061 1.00 85.38 85 LEU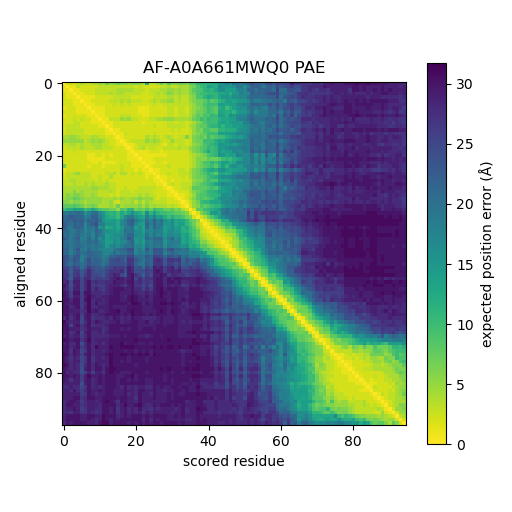 A CA 1
ATOM 617 C C . LEU A 1 85 ? -40.780 -2.240 64.292 1.00 85.38 85 LEU A C 1
ATOM 619 O O . LEU A 1 85 ? -40.370 -2.513 65.423 1.00 85.38 85 LEU A O 1
ATOM 623 N N . ARG A 1 86 ? -41.843 -1.449 64.097 1.00 85.88 86 ARG A N 1
ATOM 624 C CA . ARG A 1 86 ? -42.589 -0.838 65.203 1.00 85.88 86 ARG A CA 1
ATOM 625 C C . ARG A 1 86 ? -43.309 -1.887 66.051 1.00 85.88 86 ARG A C 1
ATOM 627 O O . ARG A 1 86 ? -43.249 -1.790 67.273 1.00 85.88 86 ARG A O 1
ATOM 634 N N . ARG A 1 87 ? -43.929 -2.905 65.441 1.00 81.88 87 ARG A N 1
ATOM 635 C CA . ARG A 1 87 ? -44.608 -3.995 66.168 1.00 81.88 87 ARG A CA 1
ATOM 636 C C . ARG A 1 87 ? -43.637 -4.790 67.042 1.00 81.88 87 ARG A C 1
ATOM 638 O O . ARG A 1 87 ? -43.888 -4.943 68.234 1.00 81.88 87 ARG A O 1
ATOM 645 N N . ARG A 1 88 ? -42.476 -5.170 66.498 1.00 82.25 88 ARG A N 1
ATOM 646 C CA . ARG A 1 88 ? -41.421 -5.855 67.265 1.00 82.25 88 ARG A CA 1
ATOM 647 C C . ARG A 1 88 ? -40.927 -5.016 68.447 1.00 82.25 88 ARG A C 1
ATOM 649 O O . ARG A 1 88 ? -40.554 -5.555 69.485 1.00 82.25 88 ARG A O 1
ATOM 656 N N . HIS A 1 89 ? -40.910 -3.692 68.305 1.00 79.25 89 HIS A N 1
ATOM 657 C CA . HIS A 1 89 ? -40.505 -2.806 69.392 1.00 79.25 89 HIS A CA 1
ATOM 658 C C . HIS A 1 89 ? -41.579 -2.656 70.484 1.00 79.25 89 HIS A C 1
ATOM 660 O O . HIS A 1 89 ? -41.218 -2.423 71.636 1.00 79.25 89 HIS A O 1
ATOM 666 N N . GLN A 1 90 ? -42.868 -2.789 70.148 1.00 75.88 90 GLN A N 1
ATOM 667 C CA . GLN A 1 90 ? -43.954 -2.820 71.138 1.00 75.88 90 GLN A CA 1
ATOM 668 C C . GLN A 1 90 ? -43.920 -4.118 71.949 1.00 75.88 90 GLN A C 1
ATOM 670 O O . GLN A 1 90 ? -44.018 -4.071 73.168 1.00 75.88 90 GLN A O 1
ATOM 675 N N . GLU A 1 91 ? -43.679 -5.257 71.295 1.00 74.62 91 GLU A N 1
ATOM 676 C CA . GLU A 1 91 ? -43.558 -6.559 71.969 1.00 74.62 91 GLU A CA 1
ATOM 677 C C . GLU A 1 91 ? -42.411 -6.568 72.990 1.00 74.62 91 GLU A C 1
ATOM 679 O O . GLU A 1 91 ? -42.583 -7.036 74.108 1.00 74.62 91 GLU A O 1
ATOM 684 N N . LYS A 1 92 ? -41.271 -5.948 72.661 1.00 72.62 92 LYS A N 1
ATOM 685 C CA . LYS A 1 92 ? -40.139 -5.794 73.593 1.00 72.62 92 LYS A CA 1
ATOM 686 C C . LYS A 1 92 ? -40.380 -4.815 74.749 1.00 72.62 92 LYS A C 1
ATOM 688 O O . LYS A 1 92 ? -39.547 -4.749 75.640 1.00 72.62 92 LYS A O 1
ATOM 693 N N . ARG A 1 93 ? -41.433 -3.994 74.698 1.00 67.38 93 ARG A N 1
ATOM 694 C CA . ARG A 1 93 ? -41.797 -3.051 75.773 1.00 67.38 93 ARG A CA 1
ATOM 695 C C . ARG A 1 93 ? -42.945 -3.565 76.647 1.00 67.38 93 ARG A C 1
ATOM 697 O O . ARG A 1 93 ? -43.214 -2.960 77.677 1.00 67.38 93 ARG A O 1
ATOM 704 N N . ALA A 1 94 ? -43.629 -4.626 76.216 1.00 64.81 94 ALA A N 1
ATOM 705 C CA . ALA A 1 94 ? -44.743 -5.255 76.925 1.00 64.81 94 ALA A CA 1
ATOM 706 C C . ALA A 1 94 ? -44.351 -6.562 77.650 1.00 64.81 94 ALA A C 1
ATOM 708 O O . ALA A 1 94 ? -45.215 -7.187 78.261 1.00 64.81 94 ALA A O 1
ATOM 709 N N . ALA A 1 95 ? -43.077 -6.962 77.569 1.00 57.91 95 ALA A N 1
ATOM 710 C CA . ALA A 1 95 ? -42.439 -8.017 78.358 1.00 57.91 95 ALA A CA 1
ATOM 711 C C . ALA A 1 95 ? -41.432 -7.379 79.321 1.00 57.91 95 ALA A C 1
ATOM 713 O O . ALA A 1 95 ? -41.307 -7.890 80.453 1.00 57.91 95 ALA A O 1
#

Sequence (95 aa):
CDDDDQDVHPGAEEICDDSVDNDCDGDIDEDDSECTVDEPPPPPPPSTPPADGRNEPLEGSCGCRQAGGRTGTWTFAALLGLIFLRRRHQEKRAA

Secondary structure (DSSP, 8-state):
--TT-TTSSTT----TTSS--SS-SS--GGGSSS--TTSPPPPPPP-PPP--S------------------HHHHHHHHHHHHHHHHHHHHTT--